Protein AF-W7YE88-F1 (afdb_monomer_lite)

Sequence (103 aa):
MDAVEIKDRKKVSNVFEKVANEVAEIVKEKNIAYGDSFNTCGEFLKLLYPNGIAPDQYSDALCMVRIFDKQMRIANKKDAFGESPYRDITGYGLLGVVKDEGM

Organism: NCBI:txid1236976

Secondary structure (DSSP, 8-state):
--HHHHHHHHHHHHHHHHHHHHHHHHHHHHHHHHSSHHHHHHHHHHHH-TT---GGGHHHHHHHHHHHHHHHHHHHHTTGGG--HHHHHHHHHHHHHHHHTT-

Radius of gyration: 20.22 Å; chains: 1; bounding box: 53×46×35 Å

Foldseek 3Di:
DDPVVVVVVVVVVVVVVVVVVVVVVVVVLLCQQQPPLVVVLVVVCCVVCVPDDDPVCVLVNVLVSLLVSLVSNCVRPQCPPNDGSVVVNVVSVVVVVCVVVVD

Structure (mmCIF, N/CA/C/O backbone):
data_AF-W7YE88-F1
#
_entry.id   AF-W7YE88-F1
#
loop_
_atom_site.group_PDB
_atom_site.id
_atom_site.type_symbol
_atom_site.label_atom_id
_atom_site.label_alt_id
_atom_site.label_comp_id
_atom_site.label_asym_id
_atom_site.label_entity_id
_atom_site.label_seq_id
_atom_site.pdbx_PDB_ins_code
_atom_site.Cartn_x
_atom_site.Cartn_y
_atom_site.Cartn_z
_atom_site.occupancy
_atom_site.B_iso_or_equiv
_atom_site.auth_seq_id
_atom_site.auth_comp_id
_atom_site.auth_asym_id
_atom_site.auth_atom_id
_atom_site.pdbx_PDB_model_num
ATOM 1 N N . MET A 1 1 ? -34.830 30.257 2.425 1.00 61.62 1 MET A N 1
ATOM 2 C CA . MET A 1 1 ? -34.373 28.867 2.595 1.00 61.62 1 MET A CA 1
ATOM 3 C C . MET A 1 1 ? -35.329 28.230 3.554 1.00 61.62 1 MET A C 1
ATOM 5 O O . MET A 1 1 ? -35.504 28.728 4.666 1.00 61.62 1 MET A O 1
ATOM 9 N N . ASP A 1 2 ? -35.999 27.199 3.080 1.00 81.00 2 ASP A N 1
ATOM 10 C CA . ASP A 1 2 ? -37.251 26.764 3.677 1.00 81.00 2 ASP A CA 1
ATOM 11 C C . ASP A 1 2 ? -36.959 25.640 4.677 1.00 81.00 2 ASP A C 1
ATOM 13 O O . ASP A 1 2 ? -35.909 24.995 4.625 1.00 81.00 2 ASP A O 1
ATOM 17 N N . ALA A 1 3 ? -37.863 25.391 5.629 1.00 73.69 3 ALA A N 1
ATOM 18 C CA . ALA A 1 3 ? -37.618 24.446 6.728 1.00 73.69 3 ALA A CA 1
ATOM 19 C C . ALA A 1 3 ? -37.270 23.015 6.257 1.00 73.69 3 ALA A C 1
ATOM 21 O O . ALA A 1 3 ? -36.593 22.271 6.972 1.00 73.69 3 ALA A O 1
ATOM 22 N N . VAL A 1 4 ? -37.709 22.646 5.050 1.00 76.00 4 VAL A N 1
ATOM 23 C CA . VAL A 1 4 ? -37.372 21.383 4.377 1.00 76.00 4 VAL A CA 1
ATOM 24 C C . VAL A 1 4 ? -35.896 21.363 3.961 1.00 76.00 4 VAL A C 1
ATOM 26 O O . VAL A 1 4 ? -35.161 20.454 4.333 1.00 76.00 4 VAL A O 1
ATOM 29 N N . GLU A 1 5 ? -35.424 22.432 3.322 1.00 75.44 5 GLU A N 1
ATOM 30 C CA . GLU A 1 5 ? -34.052 22.591 2.822 1.00 75.44 5 GLU A CA 1
ATOM 31 C C . GLU A 1 5 ? -33.007 22.600 3.960 1.00 75.44 5 GLU A C 1
ATOM 33 O O . GLU A 1 5 ? -31.887 22.099 3.823 1.00 75.44 5 GLU A O 1
ATOM 38 N N . ILE A 1 6 ? -33.384 23.130 5.131 1.00 75.25 6 ILE A N 1
ATOM 39 C CA . ILE A 1 6 ? -32.554 23.107 6.345 1.00 75.25 6 ILE A CA 1
ATOM 40 C C . 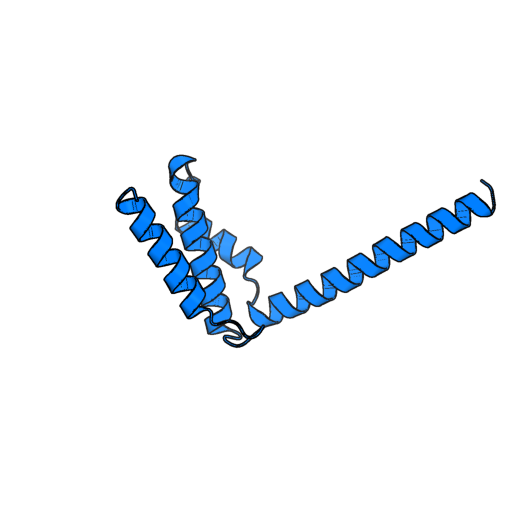ILE A 1 6 ? -32.477 21.690 6.932 1.00 75.25 6 ILE A C 1
ATOM 42 O O . ILE A 1 6 ? -31.390 21.253 7.318 1.00 75.25 6 ILE A O 1
ATOM 46 N N . LYS A 1 7 ? -33.598 20.955 6.998 1.00 70.62 7 LYS A N 1
ATOM 47 C CA . LYS A 1 7 ? -33.629 19.566 7.493 1.00 70.62 7 LYS A CA 1
ATOM 48 C C . LYS A 1 7 ? -32.814 18.630 6.607 1.00 70.62 7 LYS A C 1
ATOM 50 O O . LYS A 1 7 ? -32.059 17.821 7.144 1.00 70.62 7 LYS A O 1
ATOM 55 N N . ASP A 1 8 ? -32.919 18.775 5.290 1.00 75.44 8 ASP A N 1
ATOM 56 C CA . ASP A 1 8 ? -32.176 17.945 4.342 1.00 75.44 8 ASP A CA 1
ATOM 57 C C . ASP A 1 8 ? -30.670 18.199 4.434 1.00 75.44 8 ASP A C 1
ATOM 59 O O . ASP A 1 8 ? -29.899 17.244 4.537 1.00 75.44 8 ASP A O 1
ATOM 63 N N . ARG A 1 9 ? -30.227 19.460 4.553 1.00 71.50 9 ARG A N 1
ATOM 64 C CA . ARG A 1 9 ? -28.806 19.753 4.813 1.00 71.50 9 ARG A CA 1
ATOM 65 C C . ARG A 1 9 ? -28.313 19.228 6.155 1.00 71.50 9 ARG A C 1
ATOM 67 O O . ARG A 1 9 ? -27.215 18.683 6.213 1.00 71.50 9 ARG A O 1
ATOM 74 N N . LYS A 1 10 ? -29.103 19.346 7.226 1.00 70.88 10 LYS A N 1
ATOM 75 C CA . LYS A 1 10 ? -28.727 18.819 8.550 1.00 70.88 10 LYS A CA 1
ATOM 76 C C . LYS A 1 10 ? -28.608 17.293 8.533 1.00 70.88 10 LYS A C 1
ATOM 78 O O . LYS A 1 10 ? -27.686 16.736 9.117 1.00 70.88 10 LYS A O 1
ATOM 83 N N . LYS A 1 11 ? -29.511 16.618 7.818 1.00 76.25 11 LYS A N 1
ATOM 84 C CA . LYS A 1 11 ? -29.470 15.167 7.608 1.00 76.25 11 LYS A CA 1
ATOM 85 C C . LYS A 1 11 ? -28.225 14.753 6.821 1.00 76.25 11 LYS A C 1
ATOM 87 O O . LYS A 1 11 ? -27.556 13.810 7.223 1.00 76.25 11 LYS A O 1
ATOM 92 N N . VAL A 1 12 ? -27.897 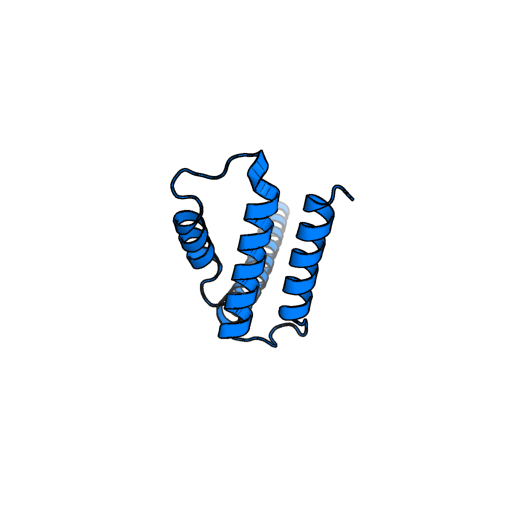15.471 5.746 1.00 73.69 12 VAL A N 1
ATOM 93 C CA . VAL A 1 12 ? -26.683 15.236 4.947 1.00 73.69 12 VAL A CA 1
ATOM 94 C C . VAL A 1 12 ? -25.409 15.483 5.773 1.00 73.69 12 VAL A C 1
ATOM 96 O O . VAL A 1 12 ? -24.516 14.642 5.754 1.00 73.69 12 VAL A O 1
ATOM 99 N N . SER A 1 13 ? -25.351 16.558 6.570 1.00 77.19 13 SER A N 1
ATOM 100 C CA . SER A 1 13 ? -24.247 16.836 7.512 1.00 77.19 13 SER A CA 1
ATOM 101 C C . SER A 1 13 ? -24.024 15.678 8.486 1.00 77.19 13 SER A C 1
ATOM 103 O O . SER A 1 13 ? -22.911 15.174 8.606 1.00 77.19 13 SER A O 1
ATOM 105 N N . ASN A 1 14 ? -25.100 15.179 9.103 1.00 84.56 14 ASN A N 1
ATOM 106 C CA . ASN A 1 14 ? -25.027 14.056 10.037 1.00 84.56 14 ASN A CA 1
ATOM 107 C C . ASN A 1 14 ? -24.529 12.759 9.375 1.00 84.56 14 ASN A 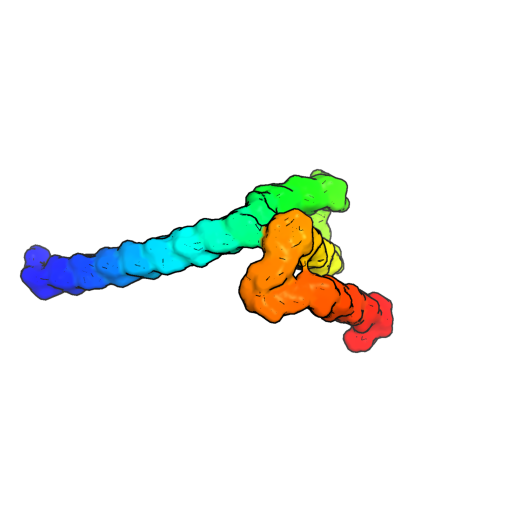C 1
ATOM 109 O O . ASN A 1 14 ? -23.891 11.942 10.036 1.00 84.56 14 ASN A O 1
ATOM 113 N N . VAL A 1 15 ? -24.818 12.545 8.085 1.00 93.38 15 VAL A N 1
ATOM 114 C CA . VAL A 1 15 ? -24.290 11.388 7.343 1.00 93.38 15 VAL A CA 1
ATOM 115 C C . VAL A 1 15 ? -22.778 11.512 7.164 1.00 93.38 15 VAL A C 1
ATOM 117 O O . VAL A 1 15 ? -22.067 10.545 7.429 1.00 93.38 15 VAL A O 1
ATOM 120 N N . PHE A 1 16 ? -22.274 12.687 6.775 1.00 93.25 16 PHE A N 1
ATOM 121 C CA . PHE A 1 16 ? -20.833 12.903 6.629 1.00 93.25 16 PHE A CA 1
ATOM 122 C C . PHE A 1 16 ? -20.086 12.759 7.954 1.00 93.25 16 PHE A C 1
ATOM 124 O O . PHE A 1 16 ? -19.067 12.077 7.996 1.00 93.25 16 PHE A O 1
ATOM 131 N N . GLU A 1 17 ? -20.607 13.338 9.037 1.00 93.94 17 GLU A N 1
ATOM 132 C CA . GLU A 1 17 ? -20.014 13.207 10.373 1.00 93.94 17 GLU A CA 1
ATOM 133 C C . GLU A 1 17 ? -19.958 11.747 10.827 1.00 93.94 17 GLU A C 1
ATOM 135 O O . GLU A 1 17 ? -18.935 11.286 11.332 1.00 93.94 17 GLU A O 1
ATOM 140 N N . LYS A 1 18 ? -21.035 10.988 10.597 1.00 94.38 18 LYS A N 1
ATOM 141 C CA . LYS A 1 18 ? -21.071 9.563 10.925 1.00 94.38 18 LYS A CA 1
ATOM 142 C C . LYS A 1 18 ? -20.004 8.781 10.155 1.00 94.38 18 LYS A C 1
ATOM 144 O O . LYS A 1 18 ? -19.230 8.056 10.773 1.00 94.38 18 LYS A O 1
ATOM 149 N N . VAL A 1 19 ? -19.939 8.955 8.834 1.00 95.50 19 VAL A N 1
ATOM 150 C CA . VAL A 1 19 ? -18.945 8.272 7.991 1.00 95.50 19 VAL A CA 1
ATOM 151 C C . VAL A 1 19 ? -17.523 8.670 8.393 1.00 95.50 19 VAL A C 1
ATOM 153 O O . VAL A 1 19 ? -16.654 7.809 8.488 1.00 95.50 19 VAL A O 1
ATOM 156 N N . ALA A 1 20 ? -17.278 9.951 8.682 1.00 95.38 20 ALA A N 1
ATOM 157 C CA . ALA A 1 20 ? -15.970 10.427 9.123 1.00 95.38 20 ALA A CA 1
ATOM 158 C C . ALA A 1 20 ? -15.526 9.762 10.435 1.00 95.38 20 ALA A C 1
ATOM 160 O O . ALA A 1 20 ? -14.377 9.335 10.539 1.00 95.38 20 ALA A O 1
ATOM 161 N N . ASN A 1 21 ? -16.434 9.616 11.404 1.00 95.94 21 ASN A N 1
ATOM 162 C CA . ASN A 1 21 ? -16.140 8.945 12.671 1.00 95.94 21 ASN A CA 1
ATOM 163 C C . ASN A 1 21 ? -15.846 7.449 12.479 1.00 95.94 21 ASN A C 1
ATOM 165 O O . ASN A 1 21 ? -14.890 6.934 13.053 1.00 95.94 21 ASN A O 1
ATOM 169 N N . GLU A 1 22 ? -16.618 6.757 11.637 1.00 95.94 22 GLU A N 1
ATOM 170 C CA . GLU A 1 22 ? -16.373 5.343 11.315 1.00 95.94 22 GLU A CA 1
ATOM 171 C C . GLU A 1 22 ? -15.005 5.145 10.643 1.00 95.94 22 GLU A C 1
ATOM 173 O O . GLU A 1 22 ? -14.242 4.253 11.018 1.00 95.94 22 GLU A O 1
ATOM 178 N N . VAL A 1 23 ? -14.652 6.015 9.691 1.00 95.62 23 VAL A N 1
ATOM 179 C CA . VAL A 1 23 ? -13.332 5.999 9.044 1.00 95.62 23 VAL A CA 1
ATOM 180 C C . VAL A 1 23 ? -12.220 6.284 10.056 1.00 95.62 23 VAL A C 1
ATOM 182 O O . VAL A 1 23 ? -11.197 5.599 10.034 1.00 95.62 23 VAL A O 1
ATOM 185 N N . ALA A 1 24 ? -12.410 7.255 10.954 1.00 94.81 24 ALA A N 1
ATOM 186 C CA . ALA A 1 24 ? -11.419 7.615 11.964 1.00 94.81 24 ALA A CA 1
ATOM 187 C C . ALA A 1 24 ? -11.100 6.445 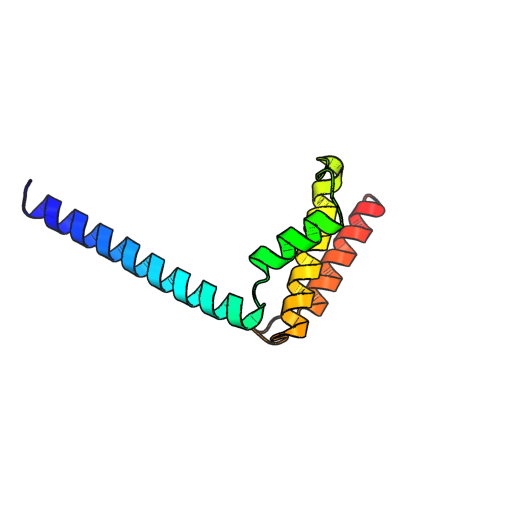12.909 1.00 94.81 24 ALA A C 1
ATOM 189 O O . ALA A 1 24 ? -9.924 6.176 13.164 1.00 94.81 24 ALA A O 1
ATOM 190 N N . GLU A 1 25 ? -12.115 5.711 13.375 1.00 94.94 25 GLU A N 1
ATOM 191 C CA . GLU A 1 25 ? -11.905 4.538 14.233 1.00 94.94 25 GLU A CA 1
ATOM 192 C C . GLU A 1 25 ? -11.153 3.422 13.496 1.00 94.94 25 GLU A C 1
ATOM 194 O O . GLU A 1 25 ? -10.173 2.889 14.019 1.00 94.94 25 GLU A O 1
ATOM 199 N N . ILE A 1 26 ? -11.506 3.136 12.238 1.00 91.62 26 ILE A N 1
ATOM 200 C CA . ILE A 1 26 ? -10.793 2.129 11.434 1.00 91.62 26 ILE A CA 1
ATOM 201 C C . ILE A 1 26 ? -9.327 2.527 11.213 1.00 91.62 26 ILE A C 1
ATOM 203 O O . ILE A 1 26 ? -8.428 1.689 11.309 1.00 91.62 26 ILE A O 1
ATOM 207 N N . VAL A 1 27 ? -9.056 3.798 10.901 1.00 91.44 27 VAL A N 1
ATOM 208 C CA . VAL A 1 27 ? -7.684 4.299 10.707 1.00 91.44 27 VAL A CA 1
ATOM 209 C C . VAL A 1 27 ? -6.876 4.169 11.995 1.00 91.44 27 VAL A C 1
ATOM 211 O O . VAL A 1 27 ? -5.727 3.729 11.959 1.00 91.44 27 VAL A O 1
ATOM 214 N N . LYS A 1 28 ? -7.480 4.488 13.141 1.00 91.25 28 LYS A N 1
ATOM 215 C CA . LYS A 1 28 ? -6.852 4.335 14.453 1.00 91.25 28 LYS A CA 1
ATOM 216 C C . LYS A 1 28 ? -6.514 2.874 14.752 1.00 91.25 28 LYS A C 1
ATOM 218 O O . LYS A 1 28 ? -5.380 2.590 15.133 1.00 91.25 28 LYS A O 1
ATOM 223 N N . GLU A 1 29 ? -7.447 1.947 14.540 1.00 88.50 29 GLU A N 1
ATOM 224 C CA . GLU A 1 29 ? -7.200 0.510 14.720 1.00 88.50 29 GLU A CA 1
ATOM 225 C C . GLU A 1 29 ? -6.060 0.004 13.826 1.00 88.50 29 GLU A C 1
ATOM 227 O O . GLU A 1 29 ? -5.194 -0.745 14.285 1.00 88.50 29 GLU A O 1
ATOM 232 N N . LYS A 1 30 ? -6.018 0.451 12.565 1.00 85.56 30 LYS A N 1
ATOM 233 C CA . LYS A 1 30 ? -4.946 0.110 11.619 1.00 85.56 30 LYS A CA 1
ATOM 234 C C . LYS A 1 30 ? -3.593 0.672 12.043 1.00 85.56 30 LYS A C 1
ATOM 236 O O . LYS A 1 30 ? -2.624 -0.077 12.053 1.00 85.56 30 LYS A O 1
ATOM 241 N N . ASN A 1 31 ? -3.523 1.937 12.451 1.00 87.12 31 ASN A N 1
ATOM 242 C CA . ASN A 1 31 ? -2.279 2.543 12.936 1.00 87.12 31 ASN A CA 1
ATOM 243 C C . ASN A 1 31 ? -1.755 1.844 14.196 1.00 87.12 31 ASN A C 1
ATOM 245 O O . ASN A 1 31 ? -0.551 1.675 14.351 1.00 87.12 31 ASN A O 1
ATOM 249 N N . ILE A 1 32 ? -2.642 1.373 15.077 1.00 84.75 32 ILE A N 1
ATOM 250 C CA . ILE A 1 32 ? -2.244 0.540 16.221 1.00 84.75 32 ILE A CA 1
ATOM 251 C C . ILE A 1 32 ? -1.692 -0.813 15.746 1.00 84.75 32 ILE A C 1
ATOM 253 O O . ILE A 1 32 ? -0.724 -1.317 16.307 1.00 84.75 32 ILE A O 1
ATOM 257 N N . ALA A 1 33 ? -2.305 -1.423 14.729 1.00 81.56 33 ALA A N 1
ATOM 258 C CA . ALA A 1 33 ? -1.911 -2.743 14.242 1.00 81.56 33 ALA A CA 1
ATOM 259 C C . ALA A 1 33 ? -0.625 -2.744 13.396 1.00 81.56 33 ALA A C 1
ATOM 261 O O . ALA A 1 33 ? 0.121 -3.723 13.432 1.00 81.56 33 ALA A O 1
ATOM 262 N N . TYR A 1 34 ? -0.388 -1.690 12.613 1.00 80.00 34 TYR A N 1
ATOM 263 C CA . TYR A 1 34 ? 0.682 -1.618 11.611 1.00 80.00 34 TYR A CA 1
ATOM 264 C C . TYR A 1 34 ? 1.774 -0.598 11.963 1.00 80.00 34 TYR A C 1
ATOM 266 O O . TYR A 1 34 ? 2.798 -0.547 11.285 1.00 80.00 34 TYR A O 1
ATOM 274 N N . GLY A 1 35 ? 1.570 0.217 13.001 1.00 85.19 35 GLY A N 1
ATOM 275 C CA . GLY A 1 35 ? 2.351 1.433 13.215 1.00 85.19 35 GLY A CA 1
ATOM 276 C C . GLY A 1 35 ? 2.041 2.493 12.154 1.00 85.19 35 GLY A C 1
ATOM 277 O O . GLY A 1 35 ? 1.025 2.428 11.458 1.00 85.19 35 GLY A O 1
ATOM 278 N N . ASP A 1 36 ? 2.946 3.457 11.990 1.00 86.94 36 ASP A N 1
ATOM 279 C CA . ASP A 1 36 ? 2.871 4.473 10.932 1.00 86.94 36 ASP A CA 1
ATOM 280 C C . ASP A 1 36 ? 3.310 3.901 9.565 1.00 86.94 36 ASP A C 1
ATOM 282 O O . ASP A 1 36 ? 4.251 4.381 8.927 1.00 86.94 36 ASP A O 1
ATOM 286 N N . SER A 1 37 ? 2.662 2.810 9.131 1.00 84.56 37 SER A N 1
ATOM 287 C CA . SER A 1 37 ? 2.963 2.123 7.862 1.00 84.56 37 SER A CA 1
ATOM 288 C C . SER A 1 37 ? 2.836 3.088 6.679 1.00 84.56 37 SER A C 1
ATOM 290 O O . SER A 1 37 ? 3.678 3.086 5.786 1.00 84.56 37 SER A O 1
ATOM 292 N N . PHE A 1 38 ? 1.855 3.998 6.721 1.00 85.25 38 PHE A N 1
ATOM 293 C CA . PHE A 1 38 ? 1.617 4.975 5.658 1.00 85.25 38 PHE A CA 1
ATOM 294 C C . PHE A 1 38 ? 2.845 5.851 5.371 1.00 85.25 38 PHE A C 1
ATOM 296 O O . PHE A 1 38 ? 3.295 5.901 4.225 1.00 85.25 38 PHE A O 1
ATOM 303 N N . ASN A 1 39 ? 3.428 6.498 6.389 1.00 87.94 39 ASN A N 1
ATOM 304 C CA . ASN A 1 39 ? 4.624 7.315 6.171 1.00 87.94 39 ASN A CA 1
ATOM 305 C C . ASN A 1 39 ? 5.872 6.448 5.955 1.00 87.94 39 ASN A C 1
ATOM 307 O O . ASN A 1 39 ? 6.706 6.760 5.103 1.00 87.94 39 ASN A O 1
ATOM 311 N N . THR A 1 40 ? 5.985 5.325 6.673 1.00 91.25 40 THR A N 1
ATOM 312 C CA . THR A 1 40 ? 7.168 4.451 6.597 1.00 91.25 40 THR A CA 1
ATOM 313 C C . THR A 1 40 ? 7.323 3.813 5.211 1.00 91.25 40 THR A C 1
ATOM 315 O O . THR A 1 40 ? 8.438 3.722 4.699 1.00 91.25 40 THR A O 1
ATOM 318 N N . CYS A 1 41 ? 6.226 3.433 4.547 1.00 91.81 41 CYS A N 1
ATOM 319 C CA . CYS A 1 41 ? 6.250 2.950 3.164 1.00 91.81 41 CYS A CA 1
ATOM 320 C C . CYS A 1 41 ? 6.809 3.997 2.186 1.00 91.81 41 CYS A C 1
ATOM 322 O O . CYS A 1 41 ? 7.479 3.632 1.221 1.00 91.81 41 CYS A O 1
ATOM 324 N N . GLY A 1 42 ? 6.564 5.289 2.432 1.00 92.56 42 GLY A N 1
ATOM 325 C CA . GLY A 1 42 ? 7.123 6.373 1.624 1.00 92.56 42 GLY A CA 1
ATOM 326 C C . GLY A 1 42 ? 8.647 6.451 1.729 1.00 92.56 42 GLY A C 1
ATOM 327 O O . GLY A 1 42 ? 9.329 6.543 0.710 1.00 92.56 42 GLY A O 1
ATOM 328 N N . GLU A 1 43 ? 9.195 6.344 2.941 1.00 95.44 43 GLU A N 1
ATOM 329 C CA . GLU A 1 43 ? 10.650 6.300 3.157 1.00 95.44 43 GLU A CA 1
ATOM 330 C C . GLU A 1 43 ? 11.281 5.023 2.586 1.00 95.44 43 GLU A C 1
ATOM 332 O O . GLU A 1 43 ? 12.345 5.075 1.968 1.00 95.44 43 GLU A O 1
ATOM 337 N N . PHE A 1 44 ? 10.590 3.887 2.703 1.00 96.12 44 PHE A N 1
ATOM 338 C CA . PHE A 1 44 ? 11.000 2.637 2.066 1.00 96.12 44 PHE A CA 1
ATOM 339 C C . PHE A 1 44 ? 11.090 2.775 0.538 1.00 96.12 44 PHE A C 1
ATOM 341 O O . PHE A 1 44 ? 12.084 2.371 -0.064 1.00 96.12 44 PHE A O 1
ATOM 348 N N . LEU A 1 45 ? 10.104 3.413 -0.101 1.00 96.62 45 LEU A N 1
ATOM 349 C CA . LEU A 1 45 ? 10.157 3.689 -1.538 1.00 96.62 45 LEU A CA 1
ATOM 350 C C . LEU A 1 45 ? 11.292 4.645 -1.913 1.00 96.62 45 LEU A C 1
ATOM 352 O O . LEU A 1 45 ? 11.946 4.405 -2.920 1.00 96.62 45 LEU A O 1
ATOM 356 N N . LYS A 1 46 ? 11.569 5.687 -1.119 1.00 96.38 46 LYS A N 1
ATOM 357 C CA . LYS A 1 46 ? 12.708 6.592 -1.369 1.00 96.38 46 LYS A CA 1
ATOM 358 C C . LYS A 1 46 ? 14.050 5.864 -1.308 1.00 96.38 46 LYS A C 1
ATOM 360 O O . LYS A 1 46 ? 14.947 6.194 -2.079 1.00 96.38 46 LYS A O 1
ATOM 365 N N . LEU A 1 47 ? 14.182 4.879 -0.417 1.00 97.00 47 LEU A N 1
ATOM 366 C CA . LEU A 1 47 ? 15.379 4.046 -0.318 1.00 97.00 47 LEU A CA 1
ATOM 367 C C . LEU A 1 47 ? 15.585 3.195 -1.580 1.00 97.00 47 LEU A C 1
ATOM 369 O O . LEU A 1 47 ? 16.705 3.102 -2.075 1.00 97.00 47 LEU A O 1
ATOM 373 N N . LEU A 1 48 ? 14.519 2.575 -2.095 1.00 97.12 48 LEU A N 1
ATOM 374 C CA . LEU A 1 48 ? 14.598 1.673 -3.252 1.00 97.12 48 LEU A CA 1
ATOM 375 C C . LEU A 1 48 ? 14.612 2.406 -4.601 1.00 97.12 48 LEU A C 1
ATOM 377 O O . LEU A 1 48 ? 15.274 1.971 -5.539 1.00 97.12 48 LEU A O 1
ATOM 381 N N . TYR A 1 49 ? 13.887 3.517 -4.693 1.00 97.38 49 TYR A N 1
ATOM 382 C CA . TYR A 1 49 ? 13.645 4.280 -5.915 1.00 97.38 49 TYR A CA 1
ATOM 383 C C . TYR A 1 49 ? 13.993 5.763 -5.717 1.00 97.38 49 TYR A C 1
ATOM 385 O O . TYR A 1 49 ? 13.124 6.631 -5.855 1.00 97.38 49 TYR A O 1
ATOM 393 N N . PRO A 1 50 ? 15.263 6.100 -5.422 1.00 97.38 50 PRO A N 1
ATOM 394 C CA . PRO A 1 50 ? 15.667 7.478 -5.123 1.00 97.38 50 PRO A CA 1
ATOM 395 C C . PRO A 1 50 ? 15.439 8.447 -6.294 1.00 97.38 50 PRO A C 1
ATOM 397 O O . PRO A 1 50 ? 15.322 9.651 -6.085 1.00 97.38 50 PRO A O 1
ATOM 400 N N . ASN A 1 51 ? 15.336 7.921 -7.519 1.00 97.88 51 ASN A N 1
ATOM 401 C CA . ASN A 1 51 ? 15.125 8.689 -8.748 1.00 97.88 51 ASN A CA 1
ATOM 402 C C . ASN A 1 51 ? 13.705 8.521 -9.324 1.00 97.88 51 ASN A C 1
ATOM 404 O O . ASN A 1 51 ? 13.468 8.852 -10.484 1.00 97.88 51 ASN A O 1
ATOM 408 N N . GLY A 1 52 ? 12.766 8.003 -8.527 1.00 96.81 52 GLY A N 1
ATOM 409 C CA . GLY A 1 52 ? 11.408 7.685 -8.963 1.00 96.81 52 GLY A CA 1
ATOM 410 C C . GLY A 1 52 ? 11.256 6.267 -9.520 1.00 96.81 52 GLY A C 1
ATOM 411 O O . GLY A 1 52 ? 12.222 5.518 -9.652 1.00 96.81 52 GLY A O 1
ATOM 412 N N . ILE A 1 53 ? 10.005 5.902 -9.808 1.00 98.19 53 ILE A N 1
ATOM 413 C CA . ILE A 1 53 ? 9.605 4.576 -10.294 1.00 98.19 53 ILE A CA 1
ATOM 414 C C . ILE A 1 53 ? 9.214 4.709 -11.766 1.00 98.19 53 ILE A C 1
ATOM 416 O O . ILE A 1 53 ? 8.314 5.490 -12.093 1.00 98.19 53 ILE A O 1
ATOM 420 N N . ALA A 1 54 ? 9.865 3.955 -12.648 1.00 98.19 54 ALA A N 1
ATOM 421 C CA . ALA A 1 54 ? 9.487 3.907 -14.056 1.00 98.19 54 ALA A CA 1
ATOM 422 C C . ALA A 1 54 ? 8.207 3.061 -14.258 1.00 98.19 54 ALA A C 1
ATOM 424 O O . ALA A 1 54 ? 7.951 2.149 -13.464 1.00 98.19 54 ALA A O 1
ATOM 425 N N . PRO A 1 55 ? 7.374 3.340 -15.283 1.00 98.06 55 PRO A N 1
ATOM 426 C CA . PRO A 1 55 ? 6.092 2.649 -15.473 1.00 98.06 55 PRO A CA 1
ATOM 427 C C . PRO A 1 55 ? 6.181 1.119 -15.560 1.00 98.06 55 PRO A C 1
ATOM 429 O O . PRO A 1 55 ? 5.309 0.417 -15.054 1.00 98.06 55 PRO A O 1
ATOM 432 N N . ASP A 1 56 ? 7.244 0.595 -16.163 1.00 97.00 56 ASP A N 1
ATOM 433 C CA . ASP A 1 56 ? 7.529 -0.838 -16.282 1.00 97.00 56 ASP A CA 1
ATOM 434 C C . ASP A 1 56 ? 7.827 -1.510 -14.929 1.00 97.00 56 ASP A C 1
ATOM 436 O O . ASP A 1 56 ? 7.638 -2.716 -14.779 1.00 97.00 56 ASP A O 1
ATOM 440 N N . GLN A 1 57 ? 8.202 -0.730 -13.912 1.00 96.81 57 GLN A N 1
ATOM 441 C CA . GLN A 1 57 ? 8.514 -1.213 -12.565 1.00 96.81 57 GLN A CA 1
ATOM 442 C C . GLN A 1 57 ? 7.299 -1.217 -11.623 1.00 96.81 57 GLN A C 1
ATOM 444 O O . GLN A 1 57 ? 7.407 -1.684 -10.488 1.00 96.81 57 GLN A O 1
ATOM 449 N N . TYR A 1 58 ? 6.141 -0.693 -12.044 1.00 96.50 58 TYR A N 1
ATOM 450 C CA . TYR A 1 58 ? 4.998 -0.460 -11.148 1.00 96.50 58 TYR A CA 1
ATOM 451 C C . TYR A 1 58 ? 4.490 -1.723 -10.454 1.00 96.50 58 TYR A C 1
ATOM 453 O O . TYR A 1 58 ? 4.162 -1.672 -9.268 1.00 96.50 58 TYR A O 1
ATOM 461 N N . SER A 1 59 ? 4.437 -2.858 -11.153 1.00 94.50 59 SER A N 1
ATOM 462 C CA . SER A 1 59 ? 3.960 -4.106 -10.546 1.00 94.50 59 SER A CA 1
ATOM 463 C C . SER A 1 59 ? 4.892 -4.594 -9.436 1.00 94.50 59 SER A C 1
ATOM 465 O O . SER A 1 59 ? 4.418 -5.025 -8.385 1.00 94.50 59 SER A O 1
ATOM 467 N N . ASP A 1 60 ? 6.204 -4.478 -9.637 1.00 95.75 60 ASP A N 1
ATOM 468 C CA . ASP A 1 60 ? 7.194 -4.984 -8.684 1.00 95.75 60 ASP A CA 1
ATOM 469 C C . ASP A 1 60 ? 7.324 -4.025 -7.500 1.00 95.75 60 ASP A C 1
ATOM 471 O O . ASP A 1 60 ? 7.331 -4.458 -6.347 1.00 95.75 60 ASP A O 1
ATOM 475 N N . ALA A 1 61 ? 7.287 -2.715 -7.764 1.00 96.81 61 ALA A N 1
ATOM 476 C CA . ALA A 1 61 ? 7.189 -1.695 -6.728 1.00 96.81 61 ALA A CA 1
ATOM 477 C C . ALA A 1 61 ? 5.954 -1.908 -5.837 1.00 96.81 61 ALA A C 1
ATOM 479 O O . ALA A 1 61 ? 6.063 -1.897 -4.609 1.00 96.81 61 ALA A O 1
ATOM 480 N N . LEU A 1 62 ? 4.784 -2.163 -6.438 1.00 95.44 62 LEU A N 1
ATOM 481 C CA . LEU A 1 62 ? 3.557 -2.468 -5.701 1.00 95.44 62 LEU A CA 1
ATOM 482 C C . LEU A 1 62 ? 3.717 -3.729 -4.842 1.00 95.44 62 LEU A C 1
ATOM 484 O O . LEU A 1 62 ? 3.328 -3.727 -3.672 1.00 95.44 62 LEU A O 1
ATOM 488 N N . CYS A 1 63 ? 4.287 -4.796 -5.404 1.00 95.81 63 CYS A N 1
ATOM 489 C CA . CYS A 1 63 ? 4.526 -6.052 -4.697 1.00 95.81 63 CYS A CA 1
ATOM 490 C C . CYS A 1 63 ? 5.423 -5.840 -3.466 1.00 95.81 63 CYS A C 1
ATOM 492 O O . CYS A 1 63 ? 5.054 -6.223 -2.352 1.00 95.81 63 CYS A O 1
ATOM 494 N N . MET A 1 64 ? 6.547 -5.138 -3.636 1.00 95.88 64 MET A N 1
ATOM 495 C CA . MET A 1 64 ? 7.484 -4.839 -2.551 1.00 95.88 64 MET A CA 1
ATOM 496 C C . MET A 1 64 ? 6.853 -3.994 -1.441 1.00 95.88 64 MET A C 1
ATOM 498 O O . MET A 1 64 ? 7.016 -4.321 -0.266 1.00 95.88 64 MET A O 1
ATOM 502 N N . VAL A 1 65 ? 6.088 -2.952 -1.784 1.00 95.94 65 VAL A N 1
ATOM 503 C CA . VAL A 1 65 ? 5.390 -2.118 -0.788 1.00 95.94 65 VAL A CA 1
ATOM 504 C C . VAL A 1 65 ? 4.379 -2.940 0.010 1.00 95.94 65 VAL A C 1
ATOM 506 O O . VAL A 1 65 ? 4.324 -2.820 1.233 1.00 95.94 65 VAL A O 1
ATOM 509 N N . ARG A 1 66 ? 3.612 -3.821 -0.647 1.00 94.75 66 ARG A N 1
ATOM 510 C CA . ARG A 1 66 ? 2.651 -4.698 0.044 1.00 94.75 66 ARG A CA 1
ATOM 511 C C . ARG A 1 66 ? 3.348 -5.697 0.959 1.00 94.75 66 ARG A C 1
ATOM 513 O O . ARG A 1 66 ? 2.858 -5.946 2.054 1.00 94.75 66 ARG A O 1
ATOM 520 N N . ILE A 1 67 ? 4.480 -6.258 0.540 1.00 96.12 67 ILE A N 1
ATOM 521 C CA . ILE A 1 67 ? 5.288 -7.144 1.385 1.00 96.12 67 ILE A CA 1
ATOM 522 C C . ILE A 1 67 ? 5.812 -6.384 2.613 1.00 96.12 67 ILE A C 1
ATOM 524 O O . ILE A 1 67 ? 5.712 -6.898 3.728 1.00 96.12 67 ILE A O 1
ATOM 528 N N . PHE A 1 68 ? 6.319 -5.162 2.435 1.00 95.94 68 PHE A N 1
ATOM 529 C CA . PHE A 1 68 ? 6.810 -4.331 3.535 1.00 95.94 68 PHE A CA 1
ATOM 530 C C . PHE A 1 68 ? 5.700 -3.967 4.537 1.00 95.94 68 PHE A C 1
ATOM 532 O O . PHE A 1 68 ? 5.888 -4.137 5.741 1.00 95.94 68 PHE A O 1
ATOM 539 N N . ASP A 1 69 ? 4.505 -3.596 4.067 1.00 92.88 69 ASP A N 1
ATOM 540 C CA . ASP A 1 69 ? 3.332 -3.368 4.927 1.00 92.88 69 ASP A CA 1
ATOM 541 C C . ASP A 1 69 ? 2.994 -4.602 5.792 1.00 92.88 69 ASP A C 1
ATOM 543 O O . ASP A 1 69 ? 2.754 -4.498 7.000 1.00 92.88 69 ASP A O 1
ATOM 547 N N . LYS A 1 70 ? 3.075 -5.815 5.221 1.00 93.44 70 LYS A N 1
ATOM 548 C CA . LYS A 1 70 ? 2.890 -7.054 5.996 1.00 93.44 70 LYS A CA 1
ATOM 549 C C . LYS A 1 70 ? 4.004 -7.290 7.015 1.00 93.44 70 LYS A C 1
ATOM 551 O O . LYS A 1 70 ? 3.704 -7.785 8.100 1.00 93.44 70 LYS A O 1
ATOM 556 N N . GLN A 1 71 ? 5.253 -6.925 6.722 1.00 95.06 71 GLN A N 1
ATOM 557 C CA . GLN A 1 71 ? 6.350 -6.996 7.700 1.00 95.06 71 GLN A CA 1
ATOM 558 C C . GLN A 1 71 ? 6.111 -6.049 8.881 1.00 95.06 71 GLN A C 1
ATOM 560 O O . GLN A 1 71 ? 6.261 -6.467 10.030 1.00 95.06 71 GLN A O 1
ATOM 565 N N . MET A 1 72 ? 5.646 -4.825 8.618 1.00 93.06 72 MET A N 1
ATOM 566 C CA . MET A 1 72 ? 5.261 -3.865 9.658 1.00 93.06 72 MET A CA 1
ATOM 567 C C . MET A 1 72 ? 4.152 -4.428 10.553 1.00 93.06 72 MET A C 1
ATOM 569 O O . MET A 1 72 ? 4.254 -4.380 11.781 1.00 93.06 72 MET A O 1
ATOM 573 N N . ARG A 1 73 ? 3.128 -5.057 9.962 1.00 91.69 73 ARG A N 1
ATOM 574 C CA . ARG A 1 73 ? 2.090 -5.772 10.720 1.00 91.69 73 ARG A CA 1
ATOM 575 C C . ARG A 1 73 ? 2.665 -6.910 11.560 1.00 91.69 73 ARG A C 1
ATOM 577 O O . ARG A 1 73 ? 2.292 -7.035 12.720 1.00 91.69 73 ARG A O 1
ATOM 584 N N . ILE A 1 74 ? 3.544 -7.743 10.999 1.00 94.00 74 ILE A N 1
ATOM 585 C CA . ILE A 1 74 ? 4.180 -8.855 11.725 1.00 94.00 74 ILE A CA 1
ATOM 586 C C . ILE A 1 74 ? 4.951 -8.338 12.944 1.00 94.00 74 ILE A C 1
ATOM 588 O O . ILE A 1 74 ? 4.831 -8.926 14.016 1.00 94.00 74 ILE A O 1
ATOM 592 N N . ALA A 1 75 ? 5.697 -7.243 12.786 1.00 92.44 75 ALA A N 1
ATOM 593 C CA . ALA A 1 75 ? 6.505 -6.652 13.848 1.00 92.44 75 ALA A CA 1
ATOM 594 C C . ALA A 1 75 ? 5.668 -5.996 14.962 1.00 92.44 75 ALA A C 1
ATOM 596 O O . ALA A 1 75 ? 6.102 -5.986 16.111 1.00 92.44 75 ALA A O 1
ATOM 597 N N . ASN A 1 76 ? 4.482 -5.467 14.641 1.00 89.44 76 ASN A N 1
ATOM 598 C CA . ASN A 1 76 ? 3.624 -4.761 15.599 1.00 89.44 76 ASN A CA 1
ATOM 599 C C . ASN A 1 76 ? 2.510 -5.654 16.169 1.00 89.44 76 ASN A C 1
ATOM 601 O O . ASN A 1 76 ? 2.475 -5.934 17.366 1.00 89.44 76 ASN A O 1
ATOM 605 N N . LYS A 1 77 ? 1.583 -6.115 15.321 1.00 88.25 77 LYS A N 1
ATOM 606 C CA . LYS A 1 77 ? 0.454 -6.968 15.716 1.00 88.25 77 LYS A CA 1
ATOM 607 C C . LYS A 1 77 ? 0.114 -7.970 14.616 1.00 88.25 77 LYS A C 1
ATOM 609 O O . LYS A 1 77 ? -0.866 -7.820 13.880 1.00 88.25 77 LYS A O 1
ATOM 614 N N . LYS A 1 78 ? 0.915 -9.036 14.548 1.00 88.56 78 LYS A N 1
ATOM 615 C CA . LYS A 1 78 ? 0.806 -10.113 13.552 1.00 88.56 78 LYS A CA 1
ATOM 616 C C . LYS A 1 78 ? -0.631 -10.608 13.349 1.00 88.56 78 LYS A C 1
ATOM 618 O O . LYS A 1 78 ? -1.088 -10.690 12.211 1.00 88.56 78 LYS A O 1
ATOM 623 N N . ASP A 1 79 ? -1.348 -10.862 14.441 1.00 87.94 79 ASP A N 1
ATOM 624 C CA . ASP A 1 79 ? -2.663 -11.517 14.423 1.00 87.94 79 ASP A CA 1
ATOM 625 C C . ASP A 1 79 ? -3.850 -10.539 14.310 1.00 87.94 79 ASP A C 1
ATOM 627 O O . ASP A 1 79 ? -5.008 -10.937 14.441 1.00 87.94 79 ASP A O 1
ATOM 631 N N . ALA A 1 80 ? -3.604 -9.246 14.060 1.00 84.81 80 ALA A N 1
ATOM 632 C CA . ALA A 1 80 ? -4.678 -8.277 13.822 1.00 84.81 80 ALA A CA 1
ATOM 633 C C . ALA A 1 80 ? -5.587 -8.740 12.668 1.00 84.81 80 ALA A C 1
ATOM 635 O O . ALA A 1 80 ? -5.068 -9.197 11.668 1.00 84.81 80 ALA A O 1
ATOM 636 N N . PHE A 1 81 ? -6.913 -8.610 12.747 1.00 78.50 81 PHE A N 1
ATOM 637 C CA . PHE A 1 81 ? -7.845 -8.936 11.644 1.00 78.50 81 PHE A CA 1
ATOM 638 C C . PHE A 1 81 ? -7.916 -10.415 11.185 1.00 78.50 81 PHE A C 1
ATOM 640 O O . PHE A 1 81 ? -8.593 -10.703 10.206 1.00 78.50 81 PHE A O 1
ATOM 647 N N . GLY A 1 82 ? -7.272 -11.367 11.874 1.00 85.75 82 GLY A N 1
ATOM 648 C CA . GLY A 1 82 ? -7.513 -12.813 11.689 1.00 85.75 82 GLY A CA 1
ATOM 649 C C . GLY A 1 82 ? -6.903 -13.481 10.444 1.00 85.75 82 GLY A C 1
ATOM 650 O O . GLY A 1 82 ? -6.976 -14.700 10.312 1.00 85.75 82 GLY A O 1
ATOM 651 N N . GLU A 1 83 ? -6.271 -12.726 9.546 1.00 87.50 83 GLU A N 1
ATOM 652 C CA . GLU A 1 83 ? -5.582 -13.263 8.361 1.00 87.50 83 GLU A CA 1
ATOM 653 C C . GLU A 1 83 ? -4.097 -13.549 8.638 1.00 87.50 83 GLU A C 1
ATOM 655 O O . GLU A 1 83 ? -3.488 -12.897 9.480 1.00 87.50 83 GLU A O 1
ATOM 660 N N . SER A 1 84 ? -3.460 -14.464 7.902 1.00 93.75 84 SER A N 1
ATOM 661 C CA . SER A 1 84 ? -2.014 -14.704 8.050 1.00 93.75 84 SER A CA 1
ATOM 662 C C . SER A 1 84 ? -1.198 -13.769 7.147 1.00 93.75 84 SER A C 1
ATOM 664 O O . SER A 1 84 ? -1.217 -13.959 5.929 1.00 93.75 84 SER A O 1
ATOM 666 N N . PRO A 1 85 ? -0.399 -12.830 7.695 1.00 94.62 85 PRO A N 1
ATOM 667 C CA . PRO A 1 85 ? 0.438 -11.951 6.874 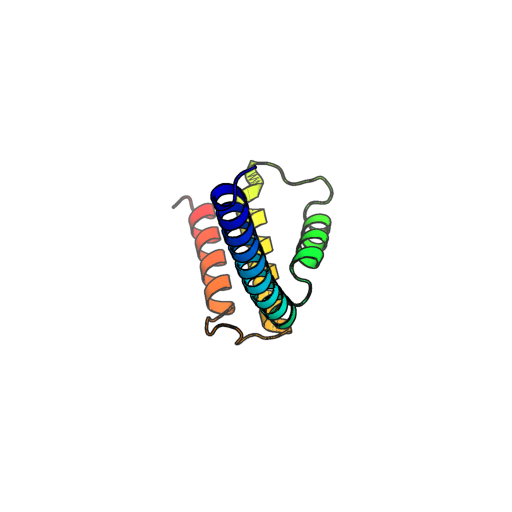1.00 94.62 85 PRO A CA 1
ATOM 668 C C . PRO A 1 85 ? 1.505 -12.714 6.073 1.00 94.62 85 PRO A C 1
ATOM 670 O O . PRO A 1 85 ? 1.904 -12.265 5.004 1.00 94.62 85 PRO A O 1
ATOM 673 N N . TYR A 1 86 ? 1.937 -13.892 6.535 1.00 97.06 86 TYR A N 1
ATOM 674 C CA . TYR A 1 86 ? 2.853 -14.738 5.765 1.00 97.06 86 TYR A CA 1
ATOM 675 C C . TYR A 1 86 ? 2.180 -15.371 4.548 1.00 97.06 86 TYR A C 1
ATOM 677 O O . TYR A 1 86 ? 2.820 -15.477 3.508 1.00 97.06 86 TYR A O 1
ATOM 685 N N . ARG A 1 87 ? 0.893 -15.745 4.639 1.00 96.75 87 ARG A N 1
ATOM 686 C CA . ARG A 1 87 ? 0.148 -16.244 3.470 1.00 96.75 87 ARG A CA 1
ATOM 687 C C . ARG A 1 87 ? 0.022 -15.163 2.402 1.00 96.75 87 ARG A C 1
ATOM 689 O O . ARG A 1 87 ? 0.187 -15.474 1.227 1.00 96.75 87 ARG A O 1
ATOM 696 N N . ASP A 1 88 ? -0.201 -13.915 2.813 1.00 95.62 88 ASP A N 1
ATOM 697 C CA . ASP A 1 88 ? -0.219 -12.771 1.897 1.00 95.62 88 ASP A CA 1
ATOM 698 C C . ASP A 1 88 ? 1.134 -12.607 1.190 1.00 95.62 88 ASP A C 1
ATOM 700 O O . ASP A 1 88 ? 1.179 -12.527 -0.034 1.00 95.62 88 ASP A O 1
ATOM 704 N N . ILE A 1 89 ? 2.240 -12.616 1.948 1.00 97.69 89 ILE A N 1
ATOM 705 C CA . ILE A 1 89 ? 3.603 -12.511 1.399 1.00 97.69 89 ILE A CA 1
ATOM 706 C C . ILE A 1 89 ? 3.891 -13.652 0.417 1.00 97.69 89 ILE A C 1
ATOM 708 O O . ILE A 1 89 ? 4.400 -13.400 -0.673 1.00 97.69 89 ILE A O 1
ATOM 712 N N . THR A 1 90 ? 3.533 -14.893 0.762 1.00 98.00 90 THR A N 1
ATOM 713 C CA . THR A 1 90 ? 3.667 -16.039 -0.148 1.00 98.00 90 THR A CA 1
ATOM 714 C C . THR A 1 90 ? 2.856 -15.836 -1.425 1.00 98.00 90 THR A C 1
ATOM 716 O O . THR A 1 90 ? 3.367 -16.099 -2.509 1.00 98.00 90 THR A O 1
ATOM 719 N N . GLY A 1 91 ? 1.621 -15.336 -1.318 1.00 97.06 91 GLY A N 1
ATOM 720 C CA . GLY A 1 91 ? 0.784 -15.028 -2.476 1.00 97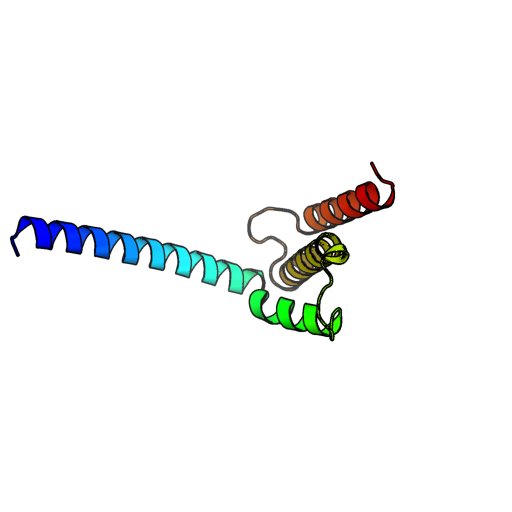.06 91 GLY A CA 1
ATOM 721 C C . GLY A 1 91 ? 1.409 -13.974 -3.392 1.00 97.06 91 GLY A C 1
ATOM 722 O O . GLY A 1 91 ? 1.450 -14.169 -4.602 1.00 97.06 91 GLY A O 1
ATOM 723 N N . TYR A 1 92 ? 1.954 -12.892 -2.830 1.00 97.12 92 TYR A N 1
ATOM 724 C CA . TYR A 1 92 ? 2.644 -11.863 -3.614 1.00 97.12 92 TYR A CA 1
ATOM 725 C C . TYR A 1 92 ? 3.917 -12.389 -4.283 1.00 97.12 92 TYR A C 1
ATOM 727 O O . TYR A 1 92 ? 4.145 -12.110 -5.456 1.00 97.12 92 TYR A O 1
ATOM 735 N N . GLY A 1 93 ? 4.708 -13.195 -3.569 1.00 96.38 93 GLY A N 1
ATOM 736 C CA . GLY A 1 93 ? 5.887 -13.848 -4.137 1.00 96.38 93 GLY A CA 1
ATOM 737 C C . GLY A 1 93 ? 5.529 -14.782 -5.293 1.00 96.38 93 GLY A C 1
ATOM 738 O O . GLY A 1 93 ? 6.166 -14.724 -6.339 1.00 96.38 93 GLY A O 1
ATOM 739 N N . LEU A 1 94 ? 4.468 -15.583 -5.144 1.00 97.25 94 LEU A N 1
ATOM 740 C CA . LEU A 1 94 ? 3.979 -16.463 -6.208 1.00 97.25 94 LEU A CA 1
ATOM 741 C C . LEU A 1 94 ? 3.542 -15.673 -7.448 1.00 97.25 94 LEU A C 1
ATOM 743 O O . LEU A 1 94 ? 3.892 -16.056 -8.557 1.00 97.25 94 LEU A O 1
ATOM 747 N N . LEU A 1 95 ? 2.816 -14.564 -7.272 1.00 95.62 95 LEU A N 1
ATOM 748 C CA . LEU A 1 95 ? 2.439 -13.690 -8.389 1.00 95.62 95 LEU A CA 1
ATOM 749 C C . LEU A 1 95 ? 3.667 -13.105 -9.104 1.00 95.62 95 LEU A C 1
ATOM 751 O O . LEU A 1 95 ? 3.646 -12.981 -10.325 1.00 95.62 95 LEU A O 1
ATOM 755 N N . GLY A 1 96 ? 4.728 -12.777 -8.359 1.00 94.38 96 GLY A N 1
ATOM 756 C CA . GLY A 1 96 ? 6.011 -12.359 -8.932 1.00 94.38 96 GLY A CA 1
ATOM 757 C C . GLY A 1 96 ? 6.644 -13.452 -9.794 1.00 94.38 96 GLY A C 1
ATOM 758 O O . GLY A 1 96 ? 6.970 -13.196 -10.945 1.00 94.38 96 GLY A O 1
ATOM 759 N N . VAL A 1 97 ? 6.716 -14.685 -9.281 1.00 97.00 97 VAL A N 1
ATOM 760 C CA . VAL A 1 97 ? 7.249 -15.842 -10.028 1.00 97.00 97 VAL A CA 1
ATOM 761 C C . VAL A 1 97 ? 6.469 -16.084 -11.320 1.00 97.00 97 VAL A C 1
ATOM 763 O O . VAL A 1 97 ? 7.067 -16.200 -12.383 1.00 97.00 97 VAL A O 1
ATOM 766 N N . VAL A 1 98 ? 5.135 -16.109 -11.247 1.00 96.62 98 VAL A N 1
ATOM 767 C CA . VAL A 1 98 ? 4.259 -16.297 -12.419 1.00 96.62 98 VAL A CA 1
ATOM 768 C C . VAL A 1 98 ? 4.543 -15.241 -13.492 1.00 96.62 98 VAL A C 1
ATOM 770 O O . VAL A 1 98 ? 4.671 -15.575 -14.668 1.00 96.62 98 VAL A O 1
ATOM 773 N N . LYS A 1 99 ? 4.699 -13.975 -13.085 1.00 92.75 99 LYS A N 1
ATOM 774 C CA . LYS A 1 99 ? 5.026 -12.869 -13.991 1.00 92.75 99 LYS A CA 1
ATOM 775 C C . LYS A 1 99 ? 6.416 -13.032 -14.619 1.00 92.75 99 LYS A C 1
ATOM 777 O O . LYS A 1 99 ? 6.537 -12.849 -15.828 1.00 92.75 99 LYS A O 1
ATOM 782 N N . ASP A 1 100 ? 7.435 -13.368 -13.828 1.00 94.44 100 ASP A N 1
ATOM 783 C CA . ASP A 1 100 ? 8.816 -13.552 -14.305 1.00 94.44 100 ASP A CA 1
ATOM 784 C C . ASP A 1 100 ? 8.929 -14.715 -15.304 1.00 94.44 100 ASP A C 1
ATOM 786 O O . ASP A 1 100 ? 9.707 -14.654 -16.257 1.00 94.44 100 ASP A O 1
ATOM 790 N N . GLU A 1 101 ? 8.116 -15.756 -15.116 1.00 97.06 101 GLU A N 1
ATOM 791 C CA . GLU A 1 101 ? 8.027 -16.915 -16.009 1.00 97.06 101 GLU A CA 1
ATOM 792 C C . GLU A 1 101 ? 7.111 -16.680 -17.227 1.00 97.06 101 GLU A C 1
ATOM 794 O O . GLU A 1 101 ? 7.071 -17.513 -18.134 1.00 97.06 101 GLU A O 1
ATOM 799 N N . GLY A 1 102 ? 6.408 -15.543 -17.292 1.00 92.06 102 GLY A N 1
ATOM 800 C CA . GLY A 1 102 ? 5.524 -15.186 -18.406 1.00 92.06 102 GLY A CA 1
ATOM 801 C C . GLY A 1 102 ? 4.249 -16.032 -18.498 1.00 92.06 102 GLY A C 1
ATOM 802 O O . GLY A 1 102 ? 3.771 -16.278 -19.609 1.00 92.06 102 GLY A O 1
ATOM 803 N N . MET A 1 103 ? 3.730 -16.492 -17.355 1.00 85.38 103 MET A N 1
ATOM 804 C CA . MET A 1 103 ? 2.533 -17.340 -17.239 1.00 85.38 103 MET A CA 1
ATOM 805 C C . MET A 1 103 ? 1.243 -16.561 -16.963 1.00 85.38 103 MET A C 1
ATOM 807 O O . MET A 1 103 ? 1.298 -15.478 -16.335 1.00 85.38 103 MET A O 1
#

pLDDT: mean 90.61, std 7.89, range [61.62, 98.19]